Protein AF-A0A5C5XGZ1-F1 (afdb_monomer)

Nearest PDB structures (foldseek):
  1x48-assembly1_A  TM=6.766E-01  e=2.318E+00  Mus musculus
  5z58-assembly1_v  TM=4.818E-01  e=8.335E+00  Homo sapiens
  5z57-assembly1_v  TM=4.818E-01  e=8.335E+00  Homo sapiens

Secondary structure (DSSP, 8-state):
--EEEEEEE--SSTTEEEEEEEEETTEEEEEEEEEE--SS-S-TT----SSS--S--SSS--TT----S---------TT-

Sequence (81 aa):
MIIRYAFDYDGGGAGKGGTSRLFVNGKQVASGRIPATVPLGFSGDETLDVGEDTGTPTGDYQLPFRFAGDLKKVTVTIANE

Organism: NCBI:txid2527969

Solvent-accessible surface area (backbone atoms only — not comparable to full-atom values): 5554 Å² total; per-residue (Å²): 138,48,79,47,80,46,71,51,63,67,57,95,66,76,32,42,24,28,44,39,38,36,24,53,70,83,41,78,77,49,72,49,81,42,82,56,46,81,60,83,70,78,68,94,83,69,77,91,67,82,61,39,47,88,74,82,77,94,63,99,69,65,80,46,57,68,57,92,68,89,84,89,80,86,85,88,79,76,88,90,121

Radius of gyration: 14.77 Å; Cα contacts (8 Å, |Δi|>4): 103; chains: 1; bounding box: 36×23×32 Å

Structure (mmCIF, N/CA/C/O backbone):
data_AF-A0A5C5XGZ1-F1
#
_entry.id   AF-A0A5C5XGZ1-F1
#
loop_
_atom_site.group_PDB
_atom_site.id
_atom_site.type_symbol
_atom_site.label_atom_id
_atom_site.label_alt_id
_atom_site.label_comp_id
_atom_site.label_asym_id
_atom_site.label_entity_id
_atom_site.label_seq_id
_atom_site.pdbx_PDB_ins_code
_atom_site.Cartn_x
_atom_site.Cartn_y
_atom_site.Cartn_z
_atom_site.occupancy
_atom_site.B_iso_or_equiv
_atom_site.auth_seq_id
_atom_site.auth_comp_id
_atom_site.auth_asym_id
_atom_site.auth_atom_id
_atom_site.pdbx_PDB_model_num
ATOM 1 N N . MET A 1 1 ? -20.760 -0.763 1.969 1.00 88.81 1 MET A N 1
ATOM 2 C CA . MET A 1 1 ? -19.603 -1.671 2.134 1.00 88.81 1 MET A CA 1
ATOM 3 C C . MET A 1 1 ? -18.391 -0.829 2.484 1.00 88.81 1 MET A C 1
ATOM 5 O O . MET A 1 1 ? -18.265 0.251 1.924 1.00 88.81 1 MET A O 1
ATOM 9 N N . ILE A 1 2 ? -17.540 -1.282 3.404 1.00 95.69 2 ILE A N 1
ATOM 10 C CA . ILE A 1 2 ? -16.297 -0.589 3.773 1.00 95.69 2 ILE A CA 1
ATOM 11 C C . ILE A 1 2 ? -15.130 -1.530 3.496 1.00 95.69 2 ILE A C 1
ATOM 13 O O . ILE A 1 2 ? -15.126 -2.659 3.988 1.00 95.69 2 ILE A O 1
ATOM 17 N N . ILE A 1 3 ? -14.149 -1.056 2.733 1.00 96.75 3 ILE A N 1
ATOM 18 C CA . ILE A 1 3 ? -12.871 -1.737 2.527 1.00 96.75 3 ILE A CA 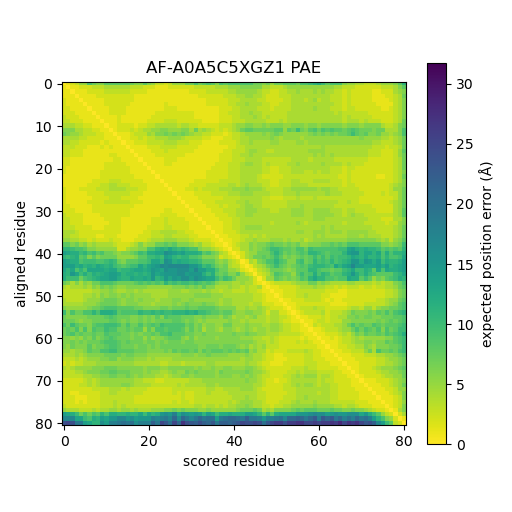1
ATOM 19 C C . ILE A 1 3 ? -11.817 -0.972 3.323 1.00 96.75 3 ILE A C 1
ATOM 21 O O . ILE A 1 3 ? -11.768 0.255 3.269 1.00 96.75 3 ILE A O 1
ATOM 25 N N . ARG A 1 4 ? -10.988 -1.693 4.079 1.00 97.56 4 ARG A N 1
ATOM 26 C CA . ARG A 1 4 ? -9.823 -1.121 4.760 1.00 97.56 4 ARG A CA 1
ATOM 27 C C . ARG A 1 4 ? -8.602 -1.969 4.455 1.00 97.56 4 ARG A C 1
ATOM 29 O O . ARG A 1 4 ? -8.622 -3.177 4.676 1.00 97.56 4 ARG A O 1
ATOM 36 N N . TYR A 1 5 ? -7.545 -1.318 4.001 1.00 97.19 5 TYR A N 1
ATOM 37 C CA . TYR A 1 5 ? -6.219 -1.899 3.880 1.00 97.19 5 TYR A CA 1
ATOM 38 C C . TYR A 1 5 ? -5.341 -1.353 5.008 1.00 97.19 5 TYR A C 1
ATOM 40 O O . TYR A 1 5 ? -5.399 -0.163 5.313 1.00 97.19 5 TYR A O 1
ATOM 48 N N . ALA A 1 6 ? -4.584 -2.225 5.668 1.00 96.94 6 ALA A N 1
ATOM 49 C CA . ALA A 1 6 ? -3.606 -1.849 6.680 1.00 96.94 6 ALA A CA 1
ATOM 50 C C . ALA A 1 6 ? -2.253 -2.456 6.323 1.00 96.94 6 ALA A C 1
ATOM 52 O O . ALA A 1 6 ? -2.175 -3.638 5.983 1.00 96.94 6 ALA A O 1
ATOM 53 N N . PHE A 1 7 ? -1.209 -1.642 6.432 1.00 96.44 7 PHE A N 1
ATOM 54 C CA . PHE A 1 7 ? 0.163 -2.054 6.200 1.00 96.44 7 PHE A CA 1
ATOM 55 C C . PHE A 1 7 ? 0.991 -1.775 7.453 1.00 96.44 7 PHE A C 1
ATOM 57 O O . PHE A 1 7 ? 1.280 -0.625 7.775 1.00 96.44 7 PHE A O 1
ATOM 64 N N . ASP A 1 8 ? 1.337 -2.840 8.171 1.00 95.81 8 ASP A N 1
ATOM 65 C CA . ASP A 1 8 ? 2.199 -2.777 9.347 1.00 95.81 8 ASP A CA 1
ATOM 66 C C . ASP A 1 8 ? 3.652 -2.777 8.874 1.00 95.81 8 ASP A C 1
ATOM 68 O O . ASP A 1 8 ? 4.230 -3.838 8.623 1.00 95.81 8 ASP A O 1
ATOM 72 N N . TYR A 1 9 ? 4.206 -1.582 8.681 1.00 95.12 9 TYR A N 1
ATOM 73 C CA . TYR A 1 9 ? 5.589 -1.398 8.253 1.00 95.12 9 TYR A CA 1
ATOM 74 C C . TYR A 1 9 ? 6.566 -1.925 9.307 1.00 95.12 9 TYR A C 1
ATOM 76 O O . TYR A 1 9 ? 6.397 -1.661 10.497 1.00 95.12 9 TYR A O 1
ATOM 84 N N . ASP A 1 10 ? 7.621 -2.617 8.876 1.00 95.62 10 ASP A N 1
ATOM 85 C CA 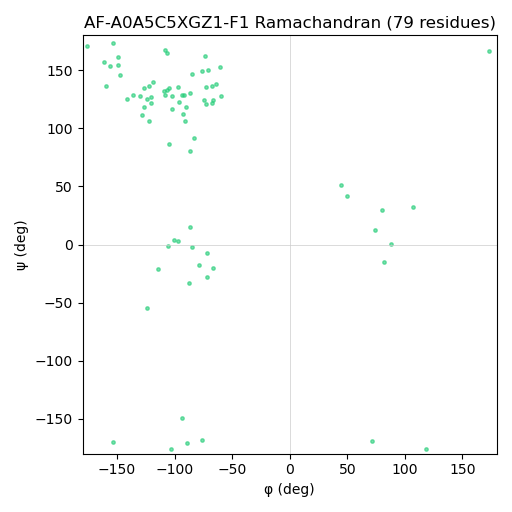. ASP A 1 10 ? 8.617 -3.169 9.803 1.00 95.62 10 ASP A CA 1
ATOM 86 C C . ASP A 1 10 ? 9.437 -2.090 10.532 1.00 95.62 10 ASP A C 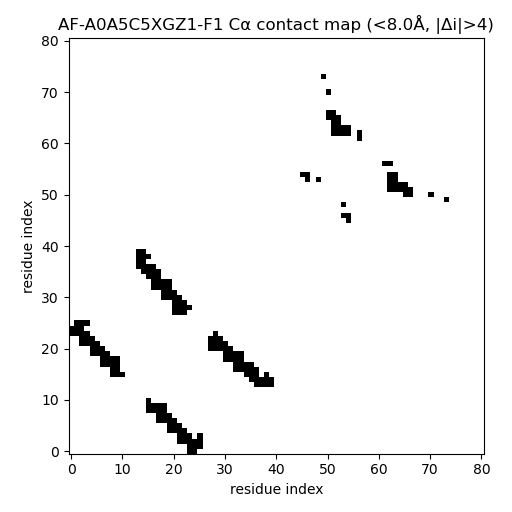1
ATOM 88 O O . ASP A 1 10 ? 10.049 -2.367 11.563 1.00 95.62 10 ASP A O 1
ATOM 92 N N . GLY A 1 11 ? 9.489 -0.866 9.993 1.00 93.25 11 GLY A N 1
ATOM 93 C CA . GLY A 1 11 ? 10.377 0.188 10.482 1.00 93.25 11 GLY A CA 1
ATOM 94 C C . GLY A 1 11 ? 11.850 -0.085 10.158 1.00 93.25 11 GLY A C 1
ATOM 95 O O . GLY A 1 11 ? 12.182 -0.974 9.380 1.00 93.25 11 GLY A O 1
ATOM 96 N N . GLY A 1 12 ? 12.763 0.696 10.745 1.00 93.31 12 GLY A N 1
ATOM 97 C CA . GLY A 1 12 ? 14.208 0.437 10.635 1.00 93.31 12 GLY A CA 1
ATOM 98 C C . GLY A 1 12 ? 14.878 0.903 9.332 1.00 93.31 12 GLY A C 1
ATOM 99 O O . GLY A 1 12 ? 15.866 0.305 8.903 1.00 93.31 12 GLY A O 1
ATOM 100 N N . GLY A 1 13 ? 14.363 1.961 8.701 1.00 93.06 13 GLY A N 1
ATOM 101 C CA . GLY A 1 13 ? 14.957 2.602 7.518 1.00 93.06 13 GLY A CA 1
ATOM 102 C C . GLY A 1 13 ? 14.054 2.546 6.291 1.00 93.06 13 GLY A C 1
ATOM 103 O O . GLY A 1 13 ? 12.920 2.095 6.392 1.00 93.06 13 GLY A O 1
ATOM 104 N N . ALA A 1 14 ? 14.541 3.024 5.144 1.00 93.75 14 ALA A N 1
ATOM 105 C CA . ALA A 1 14 ? 13.789 3.047 3.887 1.00 93.75 14 ALA A CA 1
ATOM 106 C C . ALA A 1 14 ? 13.719 1.660 3.216 1.00 93.75 14 ALA A C 1
ATOM 108 O O . ALA A 1 14 ? 14.647 0.856 3.335 1.00 93.75 14 ALA A O 1
ATOM 109 N N . GLY A 1 15 ? 12.630 1.396 2.488 1.00 94.81 15 GLY A N 1
ATOM 110 C CA . GLY A 1 15 ? 12.462 0.198 1.654 1.00 94.81 15 GLY A CA 1
ATOM 111 C C . GLY A 1 15 ? 12.198 -1.106 2.410 1.00 94.81 15 GLY A C 1
ATOM 112 O O . GLY A 1 15 ? 12.324 -2.188 1.834 1.00 94.81 15 GLY A O 1
ATOM 113 N N . LYS A 1 16 ? 11.885 -1.047 3.708 1.00 96.44 16 LYS A N 1
ATOM 114 C CA . LYS A 1 16 ? 11.634 -2.252 4.507 1.00 96.44 16 LYS A CA 1
ATOM 115 C C . LYS A 1 16 ? 10.284 -2.867 4.169 1.00 96.44 16 LYS A C 1
ATOM 117 O O . LYS A 1 16 ? 9.445 -2.268 3.506 1.00 96.44 16 LYS A O 1
ATOM 122 N N . GLY A 1 17 ? 10.116 -4.122 4.553 1.00 97.12 17 GLY A N 1
ATOM 123 C CA . GLY A 1 17 ? 8.875 -4.834 4.327 1.00 97.12 17 GLY A CA 1
ATOM 124 C C . GLY A 1 17 ? 7.781 -4.410 5.298 1.00 97.12 17 GLY A C 1
ATOM 125 O O . GLY A 1 17 ? 7.882 -3.435 6.046 1.00 97.12 17 GLY A O 1
ATOM 126 N N . GLY A 1 18 ? 6.716 -5.195 5.287 1.00 97.12 18 GLY A N 1
ATOM 127 C CA . GLY A 1 18 ? 5.649 -5.076 6.260 1.00 97.12 18 GLY A CA 1
ATOM 128 C C . GLY A 1 18 ? 4.590 -6.147 6.077 1.00 97.12 18 GLY A C 1
ATOM 129 O O . GLY A 1 18 ? 4.584 -6.912 5.103 1.00 97.12 18 GLY A O 1
ATOM 130 N N . THR A 1 19 ? 3.680 -6.216 7.038 1.00 98.31 19 THR A N 1
ATOM 131 C CA . THR A 1 19 ? 2.541 -7.135 6.990 1.00 98.31 19 THR A CA 1
ATOM 132 C C . THR A 1 19 ? 1.318 -6.406 6.456 1.00 98.31 19 THR A C 1
ATOM 134 O O . THR A 1 19 ? 0.888 -5.396 7.001 1.00 98.31 19 THR A O 1
ATOM 137 N N . SER A 1 20 ? 0.748 -6.930 5.376 1.00 98.06 20 SER A N 1
ATOM 138 C CA . SER A 1 20 ? -0.441 -6.386 4.721 1.00 98.06 20 SER A CA 1
ATOM 139 C C . SER A 1 20 ? -1.686 -7.117 5.195 1.00 98.06 20 SER A C 1
ATOM 141 O O . SER A 1 20 ? -1.692 -8.349 5.252 1.00 98.06 20 SER A O 1
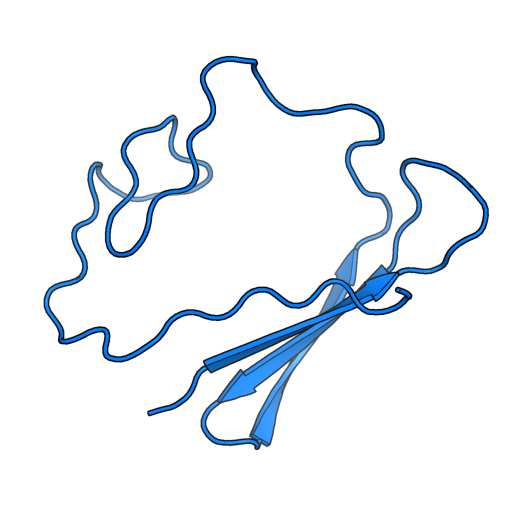ATOM 143 N N . ARG A 1 21 ? -2.753 -6.378 5.503 1.00 98.31 21 ARG A N 1
ATOM 144 C CA . ARG A 1 21 ? -4.041 -6.922 5.954 1.00 98.31 21 ARG A CA 1
ATOM 145 C C . ARG A 1 21 ? -5.194 -6.221 5.243 1.00 98.31 21 ARG A C 1
ATOM 147 O O . ARG A 1 21 ? -5.285 -4.994 5.257 1.00 98.31 21 ARG A O 1
ATOM 154 N N . LEU A 1 22 ? -6.099 -7.004 4.659 1.00 98.25 22 LEU A N 1
ATOM 155 C CA . LEU A 1 22 ? -7.302 -6.512 3.985 1.00 98.25 22 LEU A CA 1
ATOM 156 C C . LEU A 1 22 ? -8.543 -6.855 4.804 1.00 98.25 22 LEU A C 1
ATOM 158 O O . LEU A 1 22 ? -8.738 -8.002 5.213 1.00 98.25 22 LEU A O 1
ATOM 162 N N . PHE A 1 23 ? -9.405 -5.863 4.994 1.00 98.50 23 PHE A N 1
ATOM 163 C CA . PHE A 1 23 ? -10.653 -5.987 5.726 1.00 98.50 23 PHE A CA 1
ATOM 164 C C . PHE A 1 23 ? -11.834 -5.590 4.841 1.00 98.50 23 PHE A C 1
ATOM 166 O O . PHE A 1 23 ? -11.798 -4.549 4.183 1.00 98.50 23 PHE A O 1
ATOM 173 N N . VAL A 1 24 ? -12.908 -6.378 4.893 1.00 98.12 24 VAL A N 1
ATOM 174 C CA . VAL A 1 24 ? -14.203 -6.072 4.271 1.00 98.12 24 VAL A CA 1
ATOM 175 C C . VAL A 1 24 ? -15.254 -6.035 5.370 1.00 98.12 24 VAL A C 1
ATOM 177 O O . VAL A 1 24 ? -15.429 -7.000 6.112 1.00 98.12 24 VAL A O 1
ATOM 180 N N . ASN A 1 25 ? -15.933 -4.895 5.499 1.00 97.69 25 ASN A N 1
ATOM 181 C CA . ASN A 1 25 ? -16.917 -4.627 6.550 1.00 97.69 25 ASN A CA 1
ATOM 182 C C . ASN A 1 25 ? -16.379 -4.962 7.958 1.00 97.69 25 ASN A C 1
ATOM 184 O O . ASN A 1 25 ? -17.059 -5.576 8.772 1.00 97.69 25 ASN A O 1
ATOM 188 N N . GLY A 1 26 ? -15.119 -4.600 8.223 1.00 97.56 26 GLY A N 1
ATOM 189 C CA . GLY A 1 26 ? -14.453 -4.821 9.512 1.00 97.56 26 GLY A CA 1
ATOM 190 C C . GLY A 1 26 ? -13.868 -6.222 9.726 1.00 97.56 26 GLY A C 1
ATOM 191 O O . GLY A 1 26 ? -13.007 -6.379 10.588 1.00 97.56 26 GLY A O 1
ATOM 192 N N . LYS A 1 27 ? -14.243 -7.225 8.922 1.00 98.25 27 LYS A N 1
ATOM 193 C CA . LYS A 1 27 ? -13.676 -8.579 9.000 1.00 98.25 27 LYS A CA 1
ATOM 194 C C . LYS A 1 27 ? -12.404 -8.676 8.165 1.00 98.25 27 LYS A C 1
ATOM 196 O O . LYS A 1 27 ? -12.420 -8.306 6.995 1.00 98.25 27 LYS A O 1
ATOM 201 N N . GLN A 1 28 ? -11.325 -9.210 8.737 1.00 98.38 28 GLN A N 1
ATOM 202 C CA . GLN A 1 28 ? -10.118 -9.522 7.970 1.00 98.38 28 GLN A CA 1
ATOM 203 C C . GLN A 1 28 ? -10.419 -10.656 6.982 1.00 98.38 28 GLN A C 1
ATOM 205 O O . GLN A 1 28 ? -10.890 -11.719 7.385 1.00 98.38 28 GLN A O 1
ATOM 210 N N . VAL A 1 29 ? -10.161 -10.419 5.698 1.00 98.62 29 VAL A N 1
ATOM 211 C CA . VAL A 1 29 ? -10.420 -11.379 4.611 1.00 98.62 29 VAL A CA 1
ATOM 212 C C . VAL A 1 29 ? -9.146 -11.862 3.926 1.00 98.62 29 VAL A C 1
ATOM 214 O O . VAL A 1 29 ? -9.160 -12.930 3.328 1.00 98.62 29 VAL A O 1
ATOM 217 N N . ALA A 1 30 ? -8.043 -11.118 4.039 1.00 98.62 30 ALA A N 1
ATOM 218 C CA . ALA A 1 30 ? -6.741 -11.535 3.533 1.00 98.62 30 ALA A CA 1
ATOM 219 C C . ALA A 1 30 ? -5.604 -10.957 4.384 1.00 98.62 30 ALA A C 1
ATOM 221 O O . ALA A 1 30 ? -5.758 -9.918 5.035 1.00 98.62 30 ALA A O 1
ATOM 222 N N . SER A 1 31 ? -4.462 -11.642 4.367 1.00 98.44 31 SER A N 1
ATOM 223 C CA . SER A 1 31 ? -3.214 -11.205 4.989 1.00 98.44 31 SER A CA 1
ATOM 224 C C . SER A 1 31 ? -2.034 -11.720 4.173 1.00 98.44 31 SER A C 1
ATOM 226 O O . SER A 1 31 ? -2.101 -12.823 3.634 1.00 98.44 31 SER A O 1
ATOM 228 N N . GLY A 1 32 ? -0.950 -10.953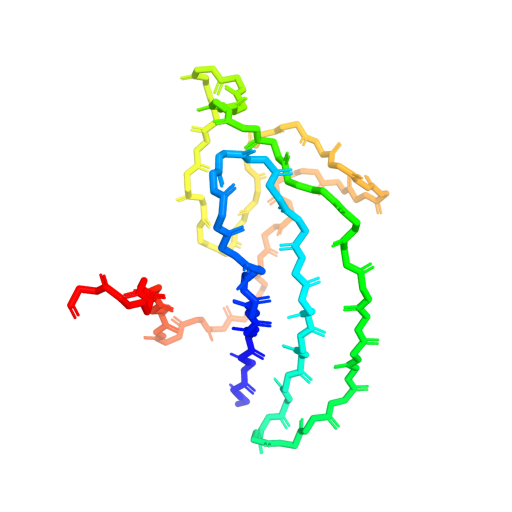 4.110 1.00 98.50 32 GLY A N 1
ATOM 229 C CA . GLY A 1 32 ? 0.241 -11.335 3.358 1.00 98.50 32 GLY A CA 1
ATOM 230 C C . GLY A 1 32 ? 1.478 -10.557 3.778 1.00 98.50 32 GLY A C 1
ATOM 231 O O . GLY A 1 32 ? 1.385 -9.466 4.343 1.00 98.50 32 GLY A O 1
ATOM 232 N N . ARG A 1 33 ? 2.648 -11.133 3.506 1.00 98.31 33 ARG A N 1
ATOM 233 C CA . ARG A 1 33 ? 3.933 -10.481 3.745 1.00 98.31 33 ARG A CA 1
ATOM 234 C C . ARG A 1 33 ? 4.393 -9.772 2.477 1.00 98.31 33 ARG A C 1
ATOM 236 O O . ARG A 1 33 ? 4.488 -10.408 1.433 1.00 98.31 33 ARG A O 1
ATOM 243 N N . ILE A 1 34 ? 4.742 -8.494 2.596 1.00 97.50 34 ILE A N 1
ATOM 244 C CA . ILE A 1 34 ? 5.502 -7.778 1.569 1.00 97.50 34 ILE A CA 1
ATOM 245 C C . ILE A 1 34 ? 6.950 -7.707 2.067 1.00 97.50 34 ILE A C 1
ATOM 247 O O . ILE A 1 34 ? 7.187 -7.144 3.137 1.00 97.50 34 ILE A O 1
ATOM 251 N N . PRO A 1 35 ? 7.920 -8.318 1.364 1.00 97.50 35 PRO A N 1
ATOM 252 C CA . PRO A 1 35 ? 9.289 -8.424 1.865 1.00 97.50 35 PRO A CA 1
ATOM 253 C C . PRO A 1 35 ? 10.051 -7.092 1.843 1.00 97.50 35 PRO A C 1
ATOM 255 O O . PRO A 1 35 ? 10.937 -6.900 2.671 1.00 97.50 35 PRO A O 1
ATOM 258 N N . ALA A 1 36 ? 9.708 -6.184 0.928 1.00 96.44 36 ALA A N 1
ATOM 259 C CA . ALA A 1 36 ? 10.340 -4.877 0.772 1.00 96.44 36 ALA A CA 1
ATOM 260 C C . ALA A 1 36 ? 9.386 -3.889 0.085 1.00 96.44 36 ALA A C 1
ATOM 262 O O . ALA A 1 36 ? 8.528 -4.301 -0.698 1.00 96.44 36 ALA A O 1
ATOM 263 N N . THR A 1 37 ? 9.562 -2.597 0.352 1.00 94.38 37 THR A N 1
ATOM 264 C CA . THR A 1 37 ? 8.885 -1.497 -0.352 1.00 94.38 37 THR A CA 1
ATOM 265 C C . THR A 1 37 ? 9.863 -0.748 -1.254 1.00 94.38 37 THR A C 1
ATOM 267 O O . THR A 1 37 ? 11.080 -0.913 -1.156 1.00 94.38 37 THR A O 1
ATOM 270 N N . VAL A 1 38 ? 9.338 0.095 -2.145 1.00 91.88 38 VAL A N 1
ATOM 271 C CA . VAL A 1 38 ? 10.169 1.004 -2.942 1.00 91.88 38 VAL A CA 1
ATOM 272 C C . VAL A 1 38 ? 10.682 2.132 -2.030 1.00 91.88 38 VAL A C 1
ATOM 274 O O . VAL A 1 38 ? 9.869 2.836 -1.437 1.00 91.88 38 VAL A O 1
ATOM 277 N N . PRO A 1 39 ? 12.008 2.315 -1.872 1.00 89.62 39 PRO A N 1
ATOM 278 C CA . PRO A 1 39 ? 12.570 3.183 -0.832 1.00 89.62 39 PRO A CA 1
ATOM 279 C C . PRO A 1 39 ? 12.535 4.687 -1.131 1.00 89.62 39 PRO A C 1
ATOM 281 O O . PRO A 1 39 ? 12.750 5.469 -0.210 1.00 89.62 39 PRO A O 1
ATOM 284 N N . LEU A 1 40 ? 12.345 5.098 -2.388 1.00 83.88 40 LEU A N 1
ATOM 285 C CA . LEU A 1 40 ? 12.499 6.499 -2.807 1.00 83.88 40 LEU A CA 1
ATOM 286 C C . LEU A 1 40 ? 11.244 7.050 -3.484 1.00 83.88 40 LEU A C 1
ATOM 288 O O . LEU A 1 40 ? 10.715 8.064 -3.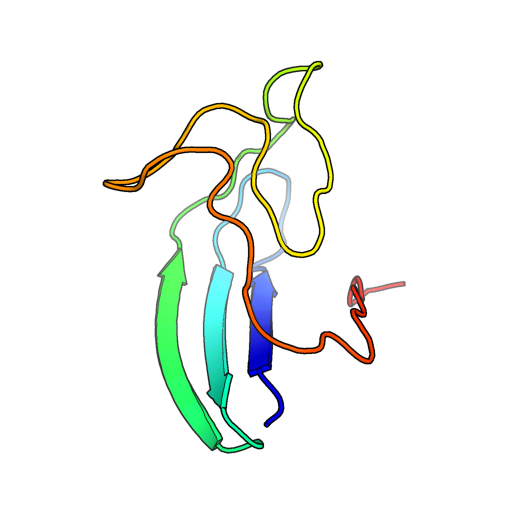047 1.00 83.88 40 LEU A O 1
ATOM 292 N N . GLY A 1 41 ? 10.751 6.384 -4.525 1.00 77.75 41 GLY A N 1
ATOM 293 C CA . GLY A 1 41 ? 9.558 6.821 -5.238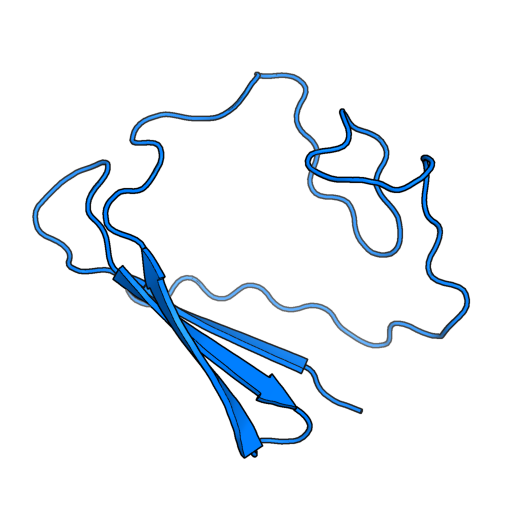 1.00 77.75 41 GLY A CA 1
ATOM 294 C C . GLY A 1 41 ? 9.301 5.993 -6.487 1.00 77.75 41 GLY A C 1
ATOM 295 O O . GLY A 1 41 ? 10.169 5.237 -6.931 1.00 77.75 41 GLY A O 1
ATOM 296 N N . PHE A 1 42 ? 8.094 6.144 -7.019 1.00 75.75 42 PHE A N 1
ATOM 297 C CA . PHE A 1 42 ? 7.732 5.698 -8.362 1.00 75.75 42 PHE A CA 1
ATOM 298 C C . PHE A 1 42 ? 8.022 6.827 -9.367 1.00 75.75 42 PHE A C 1
ATOM 300 O O . PHE A 1 42 ? 8.712 7.792 -9.022 1.00 75.75 42 PHE A O 1
ATOM 307 N N . SER A 1 43 ? 7.591 6.691 -10.621 1.00 75.69 43 SER A N 1
ATOM 308 C CA . SER A 1 43 ? 7.842 7.709 -11.643 1.00 75.69 43 SER A CA 1
ATOM 309 C C . SER A 1 43 ? 7.220 9.063 -11.257 1.00 75.69 43 SER A C 1
ATOM 311 O O . SER A 1 43 ? 6.269 9.135 -10.481 1.00 75.69 43 SER A O 1
ATOM 313 N N . GLY A 1 44 ? 7.801 10.164 -11.745 1.00 71.88 44 GLY A N 1
ATOM 314 C CA . GLY A 1 44 ? 7.380 11.524 -11.369 1.00 71.88 44 GLY A CA 1
ATOM 315 C C . GLY A 1 44 ? 6.030 11.959 -11.952 1.00 71.88 44 GLY A C 1
ATOM 316 O O . GLY A 1 44 ? 5.545 13.035 -11.614 1.00 71.88 44 GLY A O 1
ATOM 317 N N . ASP A 1 45 ? 5.463 11.150 -12.841 1.00 73.25 45 ASP A N 1
ATOM 318 C CA . ASP A 1 45 ? 4.166 11.315 -13.495 1.00 73.25 45 ASP A CA 1
ATOM 319 C C . ASP A 1 45 ? 3.056 10.459 -12.862 1.00 73.25 45 ASP A C 1
ATOM 321 O O . ASP A 1 45 ? 1.928 10.487 -13.346 1.00 73.25 45 ASP A O 1
ATOM 325 N N . GLU A 1 46 ? 3.347 9.736 -11.775 1.00 73.19 46 GLU A N 1
ATOM 326 C CA . GLU A 1 46 ? 2.345 8.962 -11.041 1.00 73.19 46 GLU A CA 1
ATOM 327 C C . GLU A 1 46 ? 1.326 9.878 -10.342 1.00 73.19 46 GLU A C 1
ATOM 329 O O . GLU A 1 46 ? 1.684 10.881 -9.709 1.00 73.19 46 GLU A O 1
ATOM 334 N N . THR A 1 47 ? 0.045 9.522 -10.435 1.00 71.25 47 THR A N 1
ATOM 335 C CA . THR A 1 47 ? -1.069 10.284 -9.859 1.00 71.25 47 THR A CA 1
ATOM 336 C C . THR A 1 47 ? -1.646 9.589 -8.621 1.00 71.25 47 THR A C 1
ATOM 338 O O . THR A 1 47 ? -1.373 8.427 -8.329 1.00 71.25 47 THR A O 1
ATOM 341 N N . LEU A 1 48 ? -2.444 10.320 -7.832 1.00 81.75 48 LEU A N 1
ATOM 342 C CA . LEU A 1 48 ? -3.300 9.726 -6.801 1.00 81.75 48 LEU A CA 1
ATOM 343 C C . LEU A 1 48 ? -4.743 9.753 -7.300 1.00 81.75 48 LEU A C 1
ATOM 345 O O . LEU A 1 48 ? -5.489 10.693 -7.015 1.00 81.75 48 LEU A O 1
ATOM 349 N N . ASP A 1 49 ? -5.122 8.718 -8.040 1.00 88.06 49 ASP A N 1
ATOM 350 C CA . ASP A 1 49 ? -6.466 8.614 -8.594 1.00 88.06 49 ASP A CA 1
ATOM 351 C C . ASP A 1 49 ? -7.449 7.997 -7.590 1.00 88.06 49 ASP A C 1
ATOM 353 O O . ASP A 1 49 ? -7.117 7.142 -6.763 1.00 88.06 49 ASP A O 1
ATOM 357 N N . VAL A 1 50 ? -8.704 8.447 -7.652 1.00 91.94 50 VAL A N 1
ATOM 358 C CA . VAL A 1 50 ? -9.797 7.912 -6.835 1.00 91.94 50 VAL A CA 1
ATOM 359 C C . VAL A 1 50 ? -10.963 7.544 -7.740 1.00 91.94 50 VAL A C 1
ATOM 361 O O . VAL A 1 50 ? -11.649 8.411 -8.271 1.00 91.94 50 VAL A O 1
ATOM 364 N N . GLY A 1 51 ? -11.231 6.242 -7.850 1.00 93.19 51 GLY A N 1
ATOM 365 C CA . GLY A 1 51 ? -12.356 5.710 -8.625 1.00 93.19 51 GL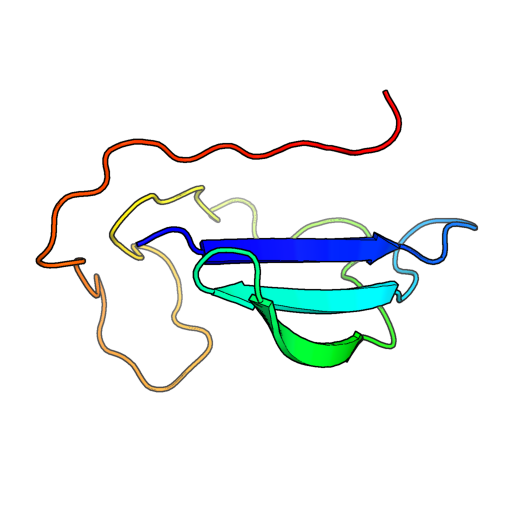Y A CA 1
ATOM 366 C C . GLY A 1 51 ? -12.053 5.442 -10.100 1.00 93.19 51 GLY A C 1
ATOM 367 O O . GLY A 1 51 ? -12.936 4.965 -10.804 1.00 93.19 51 GLY A O 1
ATOM 368 N N . GLU A 1 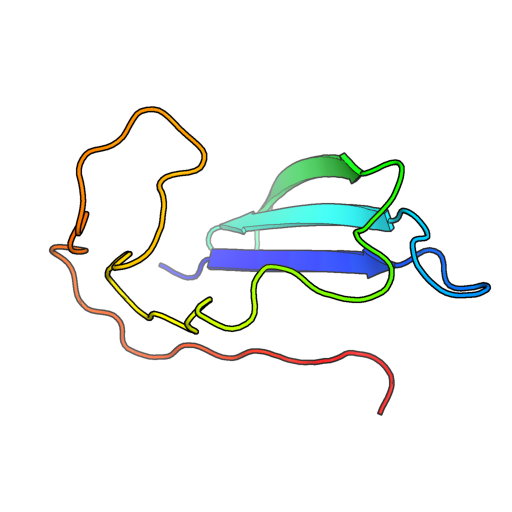52 ? -10.834 5.693 -10.557 1.00 92.62 52 GLU A N 1
ATOM 369 C CA . GLU A 1 52 ? -10.305 5.283 -11.859 1.00 92.62 52 GLU A CA 1
ATOM 370 C C . GLU A 1 52 ? -8.778 5.149 -11.750 1.00 92.62 52 GLU A C 1
ATOM 372 O O . GLU A 1 52 ? -8.218 5.456 -10.699 1.00 92.62 52 GLU A O 1
ATOM 377 N N . ASP A 1 53 ? -8.133 4.647 -12.794 1.00 90.44 53 ASP A N 1
ATOM 378 C CA . ASP A 1 53 ? -6.679 4.594 -12.947 1.00 90.44 53 ASP A CA 1
ATOM 379 C C . ASP A 1 53 ? -6.326 5.236 -14.289 1.00 90.44 53 ASP A C 1
ATOM 381 O O . ASP A 1 53 ? -6.789 4.782 -15.334 1.00 90.44 53 ASP A O 1
ATOM 385 N N . THR A 1 54 ? -5.557 6.317 -14.270 1.00 87.88 54 THR A N 1
ATOM 386 C CA . THR A 1 54 ? -5.145 7.060 -15.468 1.00 87.88 54 THR A CA 1
ATOM 387 C C . THR A 1 54 ? -3.677 6.834 -15.845 1.00 87.88 54 THR A C 1
ATOM 389 O O . THR A 1 54 ? -3.231 7.369 -16.863 1.00 87.88 54 THR A O 1
ATOM 392 N N . GLY A 1 55 ? -2.950 6.030 -15.060 1.00 84.69 55 GLY A N 1
ATOM 393 C CA . GLY A 1 55 ? -1.518 5.767 -15.188 1.00 84.69 55 GLY A CA 1
ATOM 394 C C . GLY A 1 55 ? -1.183 4.532 -16.029 1.00 84.69 55 GLY A C 1
ATOM 395 O O . GLY A 1 55 ? -1.875 4.190 -16.984 1.00 84.69 55 GLY A O 1
ATOM 396 N N . THR A 1 56 ? -0.070 3.866 -15.704 1.00 85.81 56 THR A N 1
ATOM 397 C CA . THR A 1 56 ? 0.349 2.612 -16.361 1.00 85.81 56 THR A CA 1
ATOM 398 C C . THR A 1 56 ? -0.208 1.412 -15.590 1.00 85.81 56 THR A C 1
ATOM 400 O O . THR A 1 56 ? 0.031 1.314 -14.386 1.00 85.81 56 THR A O 1
ATOM 403 N N . PRO A 1 57 ? -0.890 0.448 -16.241 1.00 86.31 57 PRO A N 1
ATOM 404 C CA . PRO A 1 57 ? -1.553 -0.618 -15.513 1.00 86.31 57 PRO A CA 1
ATOM 405 C C . PRO A 1 57 ? -0.527 -1.602 -14.943 1.00 86.31 57 PRO A C 1
ATOM 407 O O . PRO A 1 57 ? 0.401 -2.033 -15.629 1.00 86.31 57 PRO A O 1
ATOM 410 N N . THR A 1 58 ? -0.713 -2.002 -13.685 1.00 84.12 58 THR A N 1
ATOM 411 C CA . THR A 1 58 ? 0.181 -2.954 -12.990 1.00 84.12 58 THR A CA 1
ATOM 412 C C . THR A 1 58 ? -0.329 -4.401 -13.016 1.00 84.12 58 THR A C 1
ATOM 414 O O . THR A 1 58 ? 0.298 -5.300 -12.454 1.00 84.12 58 THR A O 1
ATOM 417 N N . GLY A 1 59 ? -1.455 -4.646 -13.691 1.00 88.06 59 GLY A N 1
ATOM 418 C CA . GLY A 1 59 ? -2.096 -5.952 -13.824 1.00 88.06 59 GLY A CA 1
ATOM 419 C C . GLY A 1 59 ? -2.923 -6.063 -15.104 1.00 88.06 59 GLY A C 1
ATOM 420 O O . GLY A 1 59 ? -2.854 -5.206 -15.981 1.00 88.06 59 GLY A O 1
ATOM 421 N N . ASP A 1 60 ? -3.714 -7.130 -15.208 1.00 92.69 60 ASP A N 1
ATOM 422 C CA . ASP A 1 60 ? -4.539 -7.403 -16.390 1.00 92.69 60 ASP A CA 1
ATOM 423 C C . ASP A 1 60 ? -5.902 -6.696 -16.294 1.00 92.69 60 ASP A C 1
ATOM 425 O O . ASP A 1 60 ? -6.907 -7.273 -15.873 1.00 92.69 60 ASP A O 1
ATOM 429 N N . TYR A 1 61 ? -5.915 -5.399 -16.610 1.00 91.06 61 TYR A N 1
ATOM 430 C CA . TYR A 1 61 ? -7.124 -4.579 -16.706 1.00 91.06 61 TYR A CA 1
ATOM 431 C C . TYR A 1 61 ? -6.966 -3.467 -17.752 1.00 91.06 61 TYR A C 1
ATOM 433 O O . TYR A 1 61 ? -5.860 -3.121 -18.162 1.00 91.06 61 TYR A O 1
ATOM 441 N N . GLN A 1 62 ? -8.095 -2.916 -18.207 1.00 92.19 62 GLN A N 1
ATOM 442 C CA . GLN A 1 62 ? -8.139 -1.868 -19.231 1.00 92.19 62 GLN A CA 1
ATOM 443 C C . GLN A 1 62 ? -8.375 -0.494 -18.602 1.00 92.19 62 GLN A C 1
ATOM 445 O O . GLN A 1 62 ? -9.347 -0.299 -17.867 1.00 92.19 62 GLN A O 1
ATOM 450 N N . LEU A 1 63 ? -7.514 0.465 -18.935 1.00 90.88 63 LEU A N 1
ATOM 451 C CA . LEU A 1 63 ? -7.620 1.849 -18.481 1.00 90.88 63 LEU A CA 1
ATOM 452 C C . LEU A 1 63 ? -8.808 2.584 -19.143 1.00 90.88 63 LEU A C 1
ATOM 454 O O . LEU A 1 63 ? -9.167 2.270 -20.280 1.00 90.88 63 LEU A O 1
ATOM 458 N N . PRO A 1 64 ? -9.422 3.577 -18.469 1.00 91.88 64 PRO A N 1
ATOM 459 C CA . PRO A 1 64 ? -9.075 4.053 -17.131 1.00 91.88 64 PRO A CA 1
ATOM 460 C C . PRO A 1 64 ? -9.747 3.267 -15.988 1.00 91.88 64 PRO A C 1
ATOM 462 O O . PRO A 1 64 ? -9.824 3.738 -14.863 1.00 91.88 64 PRO A O 1
ATOM 465 N N . PHE A 1 65 ? -10.313 2.087 -16.268 1.00 92.31 65 PHE A N 1
ATOM 466 C CA . PHE A 1 65 ? -10.963 1.211 -15.283 1.00 92.31 65 PHE A CA 1
ATOM 467 C C . PHE A 1 65 ? -11.899 1.929 -14.288 1.00 92.31 65 PHE A C 1
ATOM 469 O O . PHE A 1 65 ? -11.803 1.778 -13.069 1.00 92.31 65 PHE A O 1
ATOM 476 N N . ARG A 1 66 ? -12.827 2.737 -14.816 1.00 94.00 66 ARG A N 1
ATOM 477 C CA . ARG A 1 66 ? -13.752 3.531 -13.995 1.00 94.00 66 ARG A CA 1
ATOM 478 C C . ARG A 1 66 ? -14.612 2.663 -13.083 1.00 94.00 66 ARG A C 1
ATOM 480 O O . ARG A 1 66 ? -15.326 1.766 -13.535 1.00 94.00 66 ARG A O 1
ATOM 487 N N . PHE A 1 67 ? -14.619 3.001 -11.800 1.00 93.94 67 PHE A N 1
ATOM 488 C CA . PHE A 1 67 ? -15.526 2.435 -10.819 1.00 93.94 67 PHE A CA 1
ATOM 489 C C . PHE A 1 67 ? -16.960 2.885 -11.115 1.00 93.94 67 PHE A C 1
ATOM 491 O O . PHE A 1 67 ? -17.265 4.073 -11.137 1.00 93.94 67 PHE A O 1
ATOM 498 N N . ALA A 1 68 ? -17.856 1.923 -11.330 1.00 94.50 68 ALA A N 1
ATOM 499 C CA . ALA A 1 68 ? -19.243 2.195 -11.712 1.00 94.50 68 ALA A CA 1
ATOM 500 C C . ALA A 1 68 ? -20.185 2.477 -10.523 1.00 94.50 68 ALA A C 1
ATOM 502 O O . ALA A 1 68 ? -21.378 2.697 -10.720 1.00 94.50 68 ALA A O 1
ATOM 503 N N . GLY A 1 69 ? -19.683 2.402 -9.288 1.00 92.94 69 GLY A N 1
ATOM 504 C CA . GLY A 1 69 ? -20.470 2.617 -8.076 1.00 92.94 69 GLY A CA 1
ATOM 505 C C . GLY A 1 69 ? -20.236 3.981 -7.427 1.00 92.94 69 GLY A C 1
ATOM 506 O O . GLY A 1 69 ? -19.453 4.802 -7.892 1.00 92.94 69 GLY A O 1
ATOM 507 N N . ASP A 1 70 ? -20.867 4.177 -6.271 1.00 94.56 70 ASP A N 1
ATOM 508 C CA . ASP A 1 70 ? -20.709 5.390 -5.470 1.00 94.56 70 ASP A CA 1
ATOM 509 C C . ASP A 1 70 ? -19.564 5.266 -4.453 1.00 94.56 70 ASP A C 1
ATOM 511 O O . ASP A 1 70 ? -19.641 4.478 -3.503 1.00 94.56 70 ASP A O 1
ATOM 515 N N . LEU A 1 71 ? -18.547 6.123 -4.571 1.00 93.88 71 LEU A N 1
ATOM 516 C CA . LEU A 1 71 ? -17.544 6.336 -3.523 1.00 93.88 71 LEU A CA 1
ATOM 517 C C . LEU A 1 71 ? -17.977 7.494 -2.620 1.00 93.88 71 LEU A C 1
ATOM 519 O O . LEU A 1 71 ? -18.025 8.644 -3.041 1.00 93.88 71 LEU A O 1
ATOM 523 N N . LYS A 1 72 ? -18.305 7.202 -1.356 1.00 95.81 72 LYS A N 1
ATOM 524 C CA . LYS A 1 72 ? -18.743 8.236 -0.395 1.00 95.81 72 LYS A CA 1
ATOM 525 C C . LYS A 1 72 ? -17.588 8.905 0.349 1.00 95.81 72 LYS A C 1
ATOM 527 O O . LYS A 1 72 ? -17.702 10.067 0.723 1.00 95.81 72 LYS A O 1
ATOM 532 N N . LYS A 1 73 ? -16.504 8.171 0.619 1.00 95.00 73 LYS A N 1
ATOM 533 C CA . LYS A 1 73 ? -15.338 8.675 1.355 1.00 95.00 73 LYS A CA 1
ATOM 534 C C . LYS A 1 73 ? -14.112 7.817 1.070 1.00 95.00 73 LYS A C 1
ATOM 536 O O . LYS A 1 73 ? -14.196 6.593 1.135 1.00 95.00 73 LYS A O 1
ATOM 541 N N . VAL A 1 74 ? -12.980 8.477 0.854 1.00 94.69 74 VAL A N 1
ATOM 542 C CA . VAL A 1 74 ? -11.647 7.869 0.874 1.00 94.69 74 VAL A CA 1
ATOM 543 C C . VAL A 1 74 ? -10.847 8.544 1.981 1.00 94.69 74 VAL A C 1
ATOM 545 O O . VAL A 1 74 ? -11.002 9.736 2.245 1.00 94.69 74 VAL A O 1
ATOM 548 N N . THR A 1 75 ? -10.062 7.770 2.719 1.00 95.00 75 THR A N 1
ATOM 549 C CA . THR A 1 75 ? -9.227 8.284 3.808 1.00 95.00 75 THR A CA 1
ATOM 550 C C . THR A 1 75 ? -7.912 7.538 3.788 1.00 95.00 75 THR A C 1
ATOM 552 O O . THR A 1 75 ? -7.900 6.311 3.840 1.00 95.00 75 THR A O 1
ATOM 555 N N . VAL A 1 76 ? -6.825 8.297 3.721 1.00 93.06 76 VAL A N 1
ATOM 556 C CA . VAL A 1 76 ? -5.466 7.796 3.882 1.00 93.06 76 VAL A CA 1
ATOM 557 C C . VAL A 1 76 ? -4.977 8.294 5.231 1.00 93.06 76 VAL A C 1
ATOM 559 O O . VAL A 1 76 ? -5.102 9.476 5.546 1.00 93.06 76 VAL A O 1
ATOM 562 N N . THR A 1 77 ? -4.472 7.379 6.047 1.00 92.75 77 THR A N 1
ATOM 563 C CA . THR A 1 77 ? -3.903 7.697 7.354 1.00 92.75 77 THR A CA 1
ATOM 564 C C . THR A 1 77 ? -2.492 7.154 7.385 1.00 92.75 77 THR A C 1
ATOM 566 O O . THR A 1 77 ? -2.282 5.964 7.155 1.00 92.75 77 THR A O 1
ATOM 569 N N . ILE A 1 78 ? -1.538 8.027 7.682 1.00 87.75 78 ILE A N 1
ATOM 570 C CA . ILE A 1 78 ? -0.160 7.642 7.948 1.00 87.75 78 ILE A CA 1
ATOM 571 C C . ILE A 1 78 ? -0.088 7.416 9.455 1.00 87.75 78 ILE A C 1
ATOM 573 O O . ILE A 1 78 ? -0.210 8.351 10.238 1.00 87.75 78 ILE A O 1
ATOM 577 N N . ALA A 1 79 ? -0.012 6.155 9.873 1.00 69.00 79 ALA A N 1
ATOM 578 C CA . ALA A 1 79 ? 0.182 5.838 11.280 1.00 69.00 79 ALA A CA 1
ATOM 579 C C . ALA A 1 79 ? 1.644 6.147 11.628 1.00 69.00 79 ALA A C 1
ATOM 581 O O . ALA A 1 79 ? 2.528 5.605 10.964 1.00 69.00 79 ALA A O 1
ATOM 582 N N . ASN A 1 80 ? 1.857 6.988 12.647 1.00 59.34 80 ASN A N 1
ATOM 583 C CA . ASN A 1 80 ? 3.131 7.535 13.157 1.00 59.34 80 ASN A CA 1
ATOM 584 C C . ASN A 1 80 ? 3.408 9.023 12.846 1.00 59.34 80 ASN A C 1
ATOM 586 O O . ASN A 1 80 ? 4.573 9.411 12.756 1.00 59.34 80 ASN A O 1
ATOM 590 N N . GLU A 1 81 ? 2.363 9.851 12.783 1.00 46.75 81 GLU A N 1
ATOM 591 C CA . GLU A 1 81 ? 2.422 11.244 13.266 1.00 46.75 81 GLU A CA 1
ATOM 592 C C . GLU A 1 81 ? 1.578 11.391 14.536 1.00 46.75 81 GLU A C 1
ATOM 594 O O . GLU A 1 81 ? 0.454 10.831 14.561 1.00 46.75 81 GLU A O 1
#

pLDDT: mean 90.83, std 9.47, range [46.75, 98.62]

Foldseek 3Di:
DDKDKDWAFPDDAFFAKTKIWIDDPNHTDDIDIGGTDDRPDDDPPADDDDQFCPDDDPDPDDPRNGHPDDDPDDDDDDPPD

Mean predicted aligned error: 4.73 Å